Protein AF-K1UAE5-F1 (afdb_monomer_lite)

Secondary structure (DSSP, 8-sta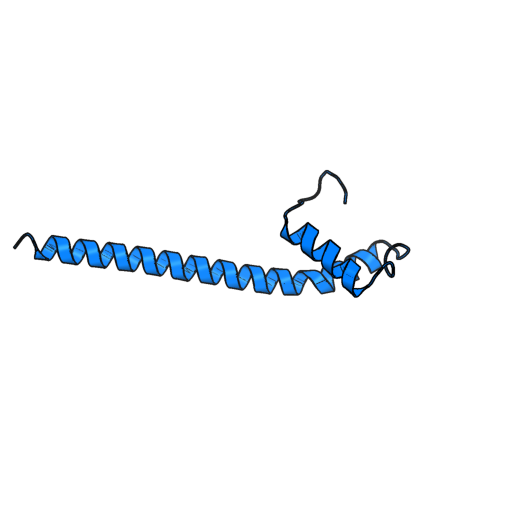te):
--SSS---HHHHHHHHHHHHHHGGGGTTS-HHHHHHHHHHHHHHHHHHHHHHHHHHHHHHHHHHHHHHHHHHHHHHHHT-

Sequence (80 aa):
MPEDVYKGVDIIEHAYNFYKINGGKFVNADEESRKSALVEYALPLNIDGLEKDLAKYRYRIRYLVQRKLASQERCGKADC

Radius of gyration: 22.59 Å; chains: 1; bounding box: 39×24×67 Å

Foldseek 3Di:
DDPPDDDDPLLVVLVVVLCVVCPCVCVPPDPVVNVVSSCVRSVVVVVVVVVVVVVVVVVVVVVVVVVVVVVVVVVVVVVD

pLDDT: mean 90.76, std 11.07, range [46.75, 98.12]

Organism: NCBI:txid408170

Structure (mmCIF, N/CA/C/O backbone):
data_AF-K1UAE5-F1
#
_entry.id   AF-K1UAE5-F1
#
loop_
_atom_site.group_PDB
_atom_site.id
_atom_site.type_symbol
_atom_site.label_atom_id
_atom_site.label_alt_id
_atom_site.label_comp_id
_atom_site.label_asym_id
_atom_site.label_entity_id
_atom_site.label_seq_id
_atom_site.pdbx_PDB_ins_code
_atom_site.Cartn_x
_atom_site.Cartn_y
_atom_site.Cartn_z
_atom_site.occupancy
_atom_site.B_iso_or_equiv
_atom_site.auth_seq_id
_atom_site.auth_comp_id
_atom_site.auth_asym_id
_atom_site.auth_atom_id
_atom_site.pdbx_PDB_model_num
ATOM 1 N N . MET A 1 1 ? -12.812 7.209 6.862 1.00 66.94 1 MET A N 1
ATOM 2 C CA . MET A 1 1 ? -11.683 8.121 6.577 1.00 66.94 1 MET A CA 1
ATOM 3 C C . MET A 1 1 ? -12.246 9.461 6.135 1.00 66.94 1 MET A C 1
ATOM 5 O O . MET A 1 1 ? -13.289 9.429 5.488 1.00 66.94 1 MET A O 1
ATOM 9 N N . PRO A 1 2 ? -11.600 10.588 6.483 1.00 75.06 2 PRO A N 1
ATOM 10 C CA . PRO A 1 2 ? -11.973 11.918 5.994 1.00 75.06 2 PRO A CA 1
ATOM 11 C C . PRO A 1 2 ? -12.010 11.995 4.461 1.00 75.06 2 PRO A C 1
ATOM 13 O O . PRO A 1 2 ? -11.491 11.110 3.776 1.00 75.06 2 PRO A O 1
ATOM 16 N N . GLU A 1 3 ? -12.651 13.020 3.900 1.00 77.88 3 GLU A N 1
ATOM 17 C CA . GLU A 1 3 ? -12.768 13.150 2.442 1.00 77.88 3 GLU A CA 1
ATOM 18 C C . GLU A 1 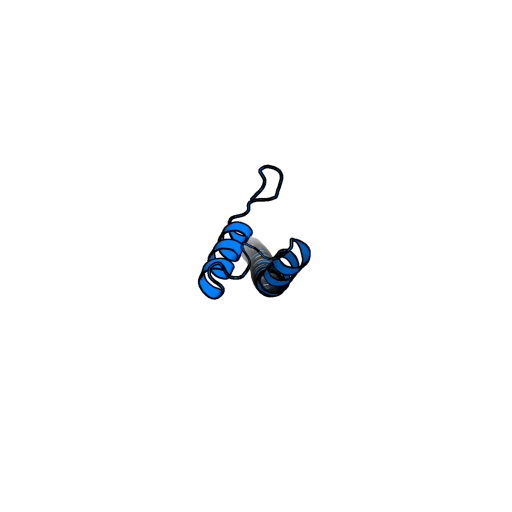3 ? -11.543 13.745 1.750 1.00 77.88 3 GLU A C 1
ATOM 20 O O . GLU A 1 3 ? -11.286 13.408 0.598 1.00 77.88 3 GLU A O 1
ATOM 25 N N . ASP A 1 4 ? -10.765 14.535 2.476 1.00 82.94 4 ASP A N 1
ATOM 26 C CA . ASP A 1 4 ? -9.618 15.329 2.034 1.00 82.94 4 ASP A CA 1
ATOM 27 C C . ASP A 1 4 ? -8.271 14.590 2.095 1.00 82.94 4 ASP A C 1
ATOM 29 O O . ASP A 1 4 ? -7.235 15.145 1.730 1.00 82.94 4 ASP A O 1
ATOM 33 N N . VAL A 1 5 ? -8.263 13.328 2.524 1.00 80.06 5 VAL A N 1
ATOM 34 C CA . VAL A 1 5 ? -7.045 12.507 2.555 1.00 80.06 5 VAL A CA 1
ATOM 35 C C . VAL A 1 5 ? -6.841 11.756 1.241 1.00 80.06 5 VAL A C 1
ATOM 37 O O . VAL A 1 5 ? -7.792 11.454 0.523 1.00 80.06 5 VAL A O 1
ATOM 40 N N . TYR A 1 6 ? -5.593 11.397 0.933 1.00 78.81 6 TYR A N 1
ATOM 41 C CA . TYR A 1 6 ? -5.295 10.453 -0.145 1.00 78.81 6 TYR A CA 1
ATOM 42 C C . TYR A 1 6 ? -5.959 9.093 0.142 1.00 78.81 6 TYR A C 1
ATOM 44 O O . TYR A 1 6 ? -5.780 8.525 1.220 1.00 78.81 6 TYR A O 1
ATOM 52 N N . LYS A 1 7 ? -6.729 8.574 -0.824 1.00 79.50 7 LYS A N 1
ATOM 53 C CA . LYS A 1 7 ? -7.511 7.324 -0.715 1.00 79.50 7 LYS A CA 1
ATOM 54 C C . LYS A 1 7 ? -7.110 6.295 -1.774 1.00 79.50 7 LYS A C 1
ATOM 56 O O . LYS A 1 7 ? -7.971 5.680 -2.401 1.00 79.50 7 LYS A O 1
ATOM 61 N N . GLY A 1 8 ? -5.810 6.145 -2.020 1.00 87.56 8 GLY A N 1
ATOM 62 C CA . GLY A 1 8 ? -5.314 5.069 -2.877 1.00 87.56 8 GLY A CA 1
ATOM 63 C C . GLY A 1 8 ? -5.794 3.691 -2.402 1.00 87.56 8 GLY A C 1
ATOM 64 O O . GLY A 1 8 ? -6.137 3.504 -1.230 1.00 87.56 8 GLY A O 1
ATOM 65 N N . VAL A 1 9 ? -5.845 2.729 -3.329 1.00 88.38 9 VAL A N 1
ATOM 66 C CA . VAL A 1 9 ? -6.281 1.349 -3.039 1.00 88.38 9 VAL A CA 1
ATOM 67 C C . VAL A 1 9 ? -5.422 0.725 -1.937 1.00 88.38 9 VAL A C 1
ATOM 69 O O . VAL A 1 9 ? -5.955 0.072 -1.046 1.00 88.38 9 VAL A O 1
ATOM 72 N N . ASP A 1 10 ? -4.123 1.018 -1.943 1.00 88.38 10 ASP A N 1
ATOM 73 C CA . ASP A 1 10 ? -3.140 0.614 -0.938 1.00 88.38 10 ASP A CA 1
ATOM 74 C C . ASP A 1 10 ? -3.538 1.042 0.484 1.00 88.38 10 ASP A C 1
ATOM 76 O O . ASP A 1 10 ? -3.521 0.239 1.415 1.00 88.38 10 ASP A O 1
ATOM 80 N N . ILE A 1 11 ? -3.981 2.288 0.657 1.00 90.19 11 ILE A N 1
ATOM 81 C CA . ILE A 1 11 ? -4.391 2.814 1.965 1.00 90.19 11 ILE A CA 1
ATOM 82 C C . ILE A 1 11 ? -5.681 2.150 2.460 1.00 90.19 11 ILE A C 1
ATOM 84 O O . ILE A 1 11 ? -5.804 1.835 3.648 1.00 90.19 11 ILE A O 1
ATOM 88 N N . ILE A 1 12 ? -6.642 1.923 1.560 1.00 91.50 12 ILE A N 1
ATOM 89 C CA . ILE A 1 12 ? -7.910 1.260 1.891 1.00 91.50 12 ILE A CA 1
ATOM 90 C C . ILE A 1 12 ? -7.657 -0.203 2.276 1.00 91.50 12 ILE A C 1
ATOM 92 O O . ILE A 1 12 ? -8.190 -0.673 3.284 1.00 91.50 12 ILE A O 1
ATOM 96 N N . GLU A 1 13 ? -6.823 -0.910 1.513 1.00 94.81 13 GLU A N 1
ATOM 97 C CA . GLU A 1 13 ? -6.458 -2.299 1.786 1.00 94.81 13 GLU A CA 1
ATOM 98 C C . GLU A 1 13 ? -5.714 -2.443 3.112 1.00 94.81 13 GLU A C 1
ATOM 100 O O . GLU A 1 13 ? -6.074 -3.310 3.910 1.00 94.81 13 GLU A O 1
ATOM 105 N N . HIS A 1 14 ? -4.744 -1.572 3.406 1.00 95.38 14 HIS A N 1
ATOM 106 C CA . HIS A 1 14 ? -4.034 -1.607 4.688 1.00 95.38 14 HIS A CA 1
ATOM 107 C C . HIS A 1 14 ? -4.967 -1.368 5.866 1.00 95.38 14 HIS A C 1
ATOM 109 O O . HIS A 1 14 ? -4.920 -2.123 6.834 1.00 95.38 14 HIS A O 1
ATOM 115 N N . ALA A 1 15 ? -5.859 -0.377 5.789 1.00 93.00 15 ALA A N 1
ATOM 116 C CA . ALA A 1 15 ? -6.830 -0.123 6.853 1.00 93.00 15 ALA A CA 1
ATOM 117 C C . ALA A 1 15 ? -7.777 -1.320 7.066 1.00 93.00 15 ALA A C 1
ATOM 119 O O . ALA A 1 15 ? -8.056 -1.707 8.204 1.00 93.00 15 ALA A O 1
ATOM 120 N N . TYR A 1 16 ? -8.243 -1.940 5.980 1.00 94.69 16 TYR A N 1
ATOM 121 C CA . TYR A 1 16 ? -9.111 -3.112 6.038 1.00 94.69 16 TYR A CA 1
ATOM 122 C C . TYR A 1 16 ? -8.395 -4.352 6.595 1.00 94.69 16 TYR A C 1
ATOM 124 O O . TYR A 1 16 ? -8.940 -5.048 7.454 1.00 94.69 16 TYR A O 1
ATOM 132 N N . ASN A 1 17 ? -7.162 -4.617 6.164 1.00 97.00 17 ASN A N 1
ATOM 133 C CA . ASN A 1 17 ? -6.362 -5.739 6.655 1.00 97.00 17 ASN A CA 1
ATOM 134 C C . ASN A 1 17 ? -5.940 -5.537 8.114 1.00 97.00 17 ASN A C 1
ATOM 136 O O . ASN A 1 17 ? -6.013 -6.473 8.911 1.00 97.00 17 ASN A O 1
ATOM 140 N N . PHE A 1 18 ? -5.601 -4.307 8.497 1.00 97.00 18 PHE A N 1
ATOM 141 C CA . PHE A 1 18 ? -5.348 -3.946 9.886 1.00 97.00 18 PHE A CA 1
ATOM 142 C C . PHE A 1 18 ? -6.565 -4.240 10.773 1.00 97.00 18 PHE A C 1
ATOM 144 O O . PHE A 1 18 ? -6.417 -4.852 11.835 1.00 97.00 18 PHE A O 1
ATOM 151 N N . TYR A 1 19 ? -7.771 -3.874 10.319 1.00 96.00 19 TYR A N 1
ATOM 152 C CA . TYR A 1 19 ? -9.021 -4.202 11.008 1.00 96.00 19 TYR A CA 1
ATOM 153 C C . TYR A 1 19 ? -9.276 -5.712 11.071 1.00 96.00 19 TYR A C 1
ATOM 155 O O . TYR A 1 19 ? -9.678 -6.212 12.114 1.00 96.00 19 TYR A O 1
ATOM 163 N N . LYS A 1 20 ? -9.002 -6.473 10.006 1.00 97.56 20 LYS A N 1
ATOM 164 C CA . LYS A 1 20 ? -9.138 -7.941 10.035 1.00 97.56 20 LYS A CA 1
ATOM 165 C C . LYS A 1 20 ? -8.259 -8.604 11.092 1.00 97.56 20 LYS A C 1
ATOM 167 O O . LYS A 1 20 ? -8.691 -9.571 11.709 1.00 97.56 20 LYS A O 1
ATOM 172 N N . ILE A 1 21 ? -7.042 -8.098 11.285 1.00 97.25 21 ILE A N 1
ATOM 173 C CA . ILE A 1 21 ? -6.074 -8.652 12.241 1.00 97.25 21 ILE A CA 1
ATOM 174 C C . ILE A 1 21 ? -6.435 -8.259 13.677 1.00 97.25 21 ILE A C 1
ATOM 176 O O . ILE A 1 21 ? -6.364 -9.083 14.584 1.00 97.25 21 ILE A O 1
ATOM 180 N N . ASN A 1 22 ? -6.823 -7.001 13.893 1.00 96.31 22 ASN A N 1
ATOM 181 C CA . ASN A 1 22 ? -6.984 -6.438 15.236 1.00 96.31 22 ASN A CA 1
ATOM 182 C C . ASN A 1 22 ? -8.445 -6.332 15.699 1.00 96.31 22 ASN A C 1
ATOM 184 O O . ASN A 1 22 ? -8.707 -5.989 16.854 1.00 96.31 22 ASN A O 1
ATOM 188 N N . GLY A 1 23 ? -9.406 -6.585 14.813 1.00 95.25 23 GLY A N 1
ATOM 189 C CA . GLY A 1 23 ? -10.821 -6.332 15.047 1.00 95.25 23 GLY A CA 1
ATOM 190 C C . GLY A 1 23 ? -11.090 -4.882 15.458 1.00 95.25 23 GLY A C 1
ATOM 191 O O . GLY A 1 23 ? -10.421 -3.938 15.036 1.00 95.25 23 GLY A O 1
ATOM 192 N N . GLY A 1 24 ? -12.067 -4.700 16.345 1.00 94.62 24 GLY A N 1
ATOM 193 C CA . GLY A 1 24 ? -12.437 -3.390 16.889 1.00 94.62 24 GLY A CA 1
ATOM 194 C C . GLY A 1 24 ? -11.491 -2.824 17.959 1.00 94.62 24 GLY A C 1
ATOM 195 O O . GLY A 1 24 ? -11.832 -1.809 18.561 1.00 94.62 24 GLY A O 1
ATOM 196 N N . LYS A 1 25 ? -10.328 -3.444 18.223 1.00 96.44 25 LYS A N 1
ATOM 197 C CA . LYS A 1 25 ? -9.445 -3.112 19.362 1.00 96.44 25 LYS A CA 1
ATOM 198 C C . LYS A 1 25 ? -9.097 -1.622 19.470 1.00 96.44 25 LYS A C 1
ATOM 200 O O . LYS A 1 25 ? -9.026 -1.094 20.572 1.00 96.44 25 LYS A O 1
ATOM 205 N N . PHE A 1 26 ? -8.904 -0.947 18.338 1.00 95.50 26 PHE A N 1
ATOM 206 C CA . PHE A 1 26 ? -8.465 0.453 18.290 1.00 95.50 26 PHE A CA 1
ATOM 207 C C . PHE A 1 26 ? -9.596 1.467 18.045 1.00 95.50 26 PHE A C 1
ATOM 209 O O . PHE A 1 26 ? -9.324 2.660 17.919 1.00 95.50 26 PHE A O 1
ATOM 216 N N . VAL A 1 27 ? -10.862 1.030 17.981 1.00 92.81 27 VAL A N 1
ATOM 217 C CA . VAL A 1 27 ? -12.010 1.920 17.704 1.00 92.81 27 VAL A CA 1
ATOM 218 C C . VAL A 1 27 ? -12.170 2.982 18.792 1.00 92.81 27 VAL A C 1
ATOM 220 O O . VAL A 1 27 ? -12.375 4.147 18.472 1.00 92.81 27 VAL A O 1
ATOM 223 N N . ASN A 1 28 ? -12.002 2.587 20.057 1.00 94.94 28 ASN A N 1
ATOM 224 C CA . ASN A 1 28 ? -12.118 3.480 21.216 1.00 94.94 28 ASN A CA 1
ATOM 225 C C . ASN A 1 28 ? -10.758 3.961 21.749 1.00 94.94 28 ASN A C 1
ATOM 227 O O . ASN A 1 28 ? -10.714 4.616 22.787 1.00 94.94 28 ASN A O 1
ATOM 231 N N . ALA A 1 29 ? -9.654 3.609 21.081 1.00 96.00 29 ALA A N 1
ATOM 232 C CA . ALA A 1 29 ? -8.343 4.137 21.441 1.00 96.00 29 ALA A CA 1
ATOM 233 C C . ALA A 1 29 ? -8.287 5.642 21.142 1.00 96.00 29 ALA A C 1
ATOM 235 O O . ALA A 1 29 ? -8.994 6.142 20.257 1.00 96.00 29 ALA A O 1
ATOM 236 N N . ASP A 1 30 ? -7.423 6.363 21.847 1.00 97.38 30 ASP A N 1
ATOM 237 C CA . ASP A 1 30 ? -7.109 7.737 21.483 1.00 97.38 30 ASP A CA 1
ATOM 238 C C . ASP A 1 30 ? -6.477 7.792 20.078 1.00 97.38 30 ASP A C 1
ATOM 240 O O . ASP A 1 30 ? -6.056 6.782 19.497 1.00 97.38 30 ASP A O 1
ATOM 244 N N . GLU A 1 31 ? -6.484 8.982 19.483 1.00 94.56 31 GLU A N 1
ATOM 245 C CA . GLU A 1 31 ? -6.010 9.169 18.115 1.00 94.56 31 GLU A CA 1
ATOM 246 C C . GLU A 1 31 ? -4.540 8.788 17.938 1.00 94.56 31 GLU A C 1
ATOM 248 O O . GLU A 1 31 ? -4.204 8.159 16.933 1.00 94.56 31 GLU A O 1
ATOM 253 N N . GLU A 1 32 ? -3.689 9.119 18.908 1.00 96.62 32 GLU A N 1
ATOM 254 C CA . GLU A 1 32 ? -2.255 8.862 18.847 1.00 96.62 32 GLU A CA 1
ATOM 255 C C . GLU A 1 32 ? -1.982 7.357 18.853 1.00 96.62 32 GLU A C 1
ATOM 257 O O . GLU A 1 32 ? -1.340 6.846 17.932 1.00 96.62 32 GLU A O 1
ATOM 262 N N . SER A 1 33 ? -2.575 6.621 19.794 1.00 96.69 33 SER A N 1
ATOM 263 C CA . SER A 1 33 ? -2.450 5.163 19.886 1.00 96.69 33 SER A CA 1
ATOM 264 C C . SER A 1 33 ? -2.979 4.447 18.641 1.00 96.69 33 SER A C 1
ATOM 266 O O . SER A 1 33 ? -2.334 3.537 18.113 1.00 96.69 33 SER A O 1
ATOM 268 N N . ARG A 1 34 ? -4.151 4.852 18.127 1.00 95.88 34 ARG A N 1
ATOM 269 C CA . ARG A 1 34 ? -4.728 4.265 16.904 1.00 95.88 34 ARG A CA 1
ATOM 270 C C . ARG A 1 34 ? -3.853 4.548 15.685 1.00 95.88 34 ARG A C 1
ATOM 272 O O . ARG A 1 34 ? -3.663 3.659 14.854 1.00 95.88 34 ARG A O 1
ATOM 279 N N . LYS A 1 35 ? -3.338 5.774 15.564 1.00 94.50 35 LYS A N 1
ATOM 280 C CA . LYS A 1 35 ? -2.476 6.180 14.453 1.00 94.50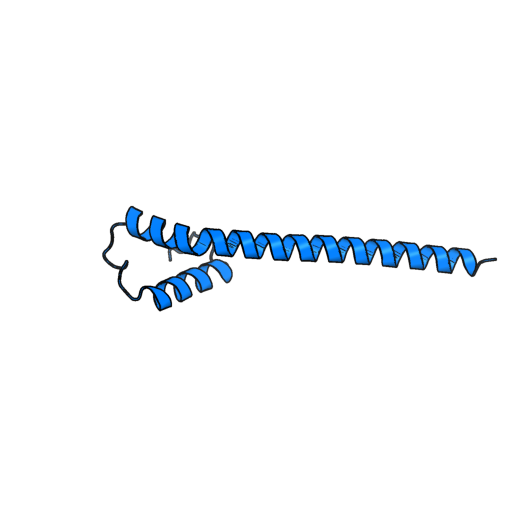 35 LYS A CA 1
ATOM 281 C C . LYS A 1 35 ? -1.135 5.458 14.506 1.00 94.50 35 LYS A C 1
ATOM 283 O O . LYS A 1 35 ? -0.735 4.926 13.477 1.00 94.50 35 LYS A O 1
ATOM 288 N N . SER A 1 36 ? -0.487 5.384 15.671 1.00 97.25 36 SER A N 1
ATOM 289 C CA . SER A 1 36 ? 0.788 4.673 15.830 1.00 97.25 36 SER A CA 1
ATOM 290 C C . SER A 1 36 ? 0.646 3.212 15.425 1.00 97.25 36 SER A C 1
ATOM 292 O O . SER A 1 36 ? 1.380 2.749 14.561 1.00 97.25 36 SER A O 1
ATOM 294 N N . ALA A 1 37 ? -0.385 2.520 15.921 1.00 97.50 37 ALA A N 1
ATOM 295 C CA . ALA A 1 37 ? -0.603 1.112 15.597 1.00 97.50 37 ALA A CA 1
ATOM 296 C C . ALA A 1 37 ? -0.847 0.869 14.096 1.00 97.50 37 ALA A C 1
ATOM 298 O O . ALA A 1 37 ? -0.322 -0.088 13.525 1.00 97.50 37 ALA A O 1
ATOM 299 N N . LEU A 1 38 ? -1.621 1.739 13.434 1.00 95.56 38 LEU A N 1
ATOM 300 C CA . LEU A 1 38 ? -1.845 1.635 11.991 1.00 95.56 38 LEU A CA 1
ATOM 301 C C . LEU A 1 38 ? -0.569 1.943 11.190 1.00 95.56 38 LEU A C 1
ATOM 303 O O . LEU A 1 38 ? -0.303 1.272 10.194 1.00 95.56 38 LEU A O 1
ATOM 307 N N . VAL A 1 39 ? 0.219 2.934 11.617 1.00 96.06 39 VAL A N 1
ATOM 308 C CA . VAL A 1 39 ? 1.489 3.308 10.976 1.00 96.06 39 VAL A CA 1
ATOM 309 C C . VAL A 1 39 ? 2.519 2.192 11.118 1.00 96.06 39 VAL A C 1
ATOM 311 O O . VAL A 1 39 ? 3.102 1.790 10.116 1.00 96.06 39 VAL A O 1
ATOM 314 N N . GLU A 1 40 ? 2.710 1.659 12.322 1.00 98.12 40 GLU A N 1
ATOM 315 C CA . GLU A 1 40 ? 3.630 0.548 12.597 1.00 98.12 40 GLU A CA 1
ATOM 316 C C . GLU A 1 40 ? 3.310 -0.682 11.741 1.00 98.12 40 GLU A C 1
ATOM 318 O O . GLU A 1 40 ? 4.216 -1.353 11.252 1.00 98.12 40 GLU A O 1
ATOM 323 N N . TYR A 1 41 ? 2.023 -0.943 11.504 1.00 97.69 41 TYR A N 1
ATOM 324 C CA . TYR A 1 41 ? 1.578 -2.007 10.613 1.00 97.69 41 TYR A CA 1
ATOM 325 C C . TYR A 1 41 ? 1.824 -1.697 9.126 1.00 97.69 41 TYR A C 1
ATOM 327 O O . TYR A 1 41 ? 2.389 -2.520 8.406 1.00 97.69 41 TYR A O 1
ATOM 335 N N . ALA A 1 42 ? 1.375 -0.536 8.642 1.00 96.75 42 ALA A N 1
ATOM 336 C CA . ALA A 1 42 ? 1.304 -0.252 7.207 1.00 96.75 42 ALA A CA 1
ATOM 337 C C . ALA A 1 42 ? 2.635 0.229 6.608 1.00 96.75 42 ALA A C 1
ATOM 339 O O . ALA A 1 42 ? 2.914 -0.023 5.435 1.00 96.75 42 ALA A O 1
ATOM 340 N N . LEU A 1 43 ? 3.470 0.918 7.391 1.00 96.88 43 LEU A N 1
ATOM 341 C CA . LEU A 1 43 ? 4.729 1.488 6.916 1.00 96.88 43 LEU A CA 1
ATOM 342 C C . LEU A 1 43 ? 5.690 0.445 6.315 1.00 96.88 43 LEU A C 1
ATOM 344 O O . LEU A 1 43 ? 6.143 0.671 5.191 1.00 96.88 43 LEU A O 1
ATOM 348 N N . PRO A 1 44 ? 5.990 -0.697 6.968 1.00 97.81 44 PRO A N 1
ATOM 349 C CA . PRO A 1 44 ? 6.877 -1.698 6.373 1.00 97.81 44 PRO A CA 1
ATOM 350 C C . PRO A 1 44 ? 6.307 -2.316 5.086 1.00 97.81 44 PRO A C 1
ATOM 352 O O . PRO A 1 44 ? 7.065 -2.569 4.152 1.00 97.81 44 PRO A O 1
ATOM 355 N N . LEU A 1 45 ? 4.984 -2.505 4.996 1.00 97.06 45 LEU A N 1
ATOM 356 C CA . LEU A 1 45 ? 4.327 -3.025 3.789 1.00 97.06 45 LEU A CA 1
ATOM 357 C C . LEU A 1 45 ? 4.457 -2.054 2.612 1.00 97.06 45 LEU A C 1
ATOM 359 O O . LEU A 1 45 ? 4.719 -2.468 1.484 1.00 97.06 45 LEU A O 1
ATOM 363 N N . ASN A 1 46 ? 4.308 -0.758 2.884 1.00 95.88 46 ASN A N 1
ATOM 364 C CA . ASN A 1 46 ? 4.488 0.282 1.878 1.00 95.88 46 ASN A CA 1
ATOM 365 C C . ASN A 1 46 ? 5.932 0.359 1.388 1.00 95.88 46 ASN A C 1
ATOM 367 O O . ASN A 1 46 ? 6.150 0.485 0.187 1.00 95.88 46 ASN A O 1
ATOM 371 N N . ILE A 1 47 ? 6.911 0.261 2.292 1.00 96.94 47 ILE A N 1
ATOM 372 C CA . ILE A 1 47 ? 8.330 0.261 1.916 1.00 96.94 47 ILE A CA 1
ATOM 373 C C . ILE A 1 47 ? 8.628 -0.922 0.986 1.00 96.94 47 ILE A C 1
ATOM 375 O O . ILE A 1 47 ? 9.135 -0.708 -0.112 1.00 96.94 47 ILE A O 1
ATOM 379 N N . ASP A 1 48 ? 8.238 -2.141 1.363 1.00 97.31 48 ASP A N 1
ATOM 380 C CA . ASP A 1 48 ? 8.457 -3.344 0.546 1.00 97.31 48 ASP A CA 1
ATOM 381 C C . ASP A 1 48 ? 7.740 -3.270 -0.818 1.00 97.31 48 ASP A C 1
ATOM 383 O O . ASP A 1 48 ? 8.315 -3.606 -1.857 1.00 97.31 48 ASP A O 1
ATOM 387 N N . GLY A 1 49 ? 6.500 -2.770 -0.845 1.00 95.12 49 GLY A N 1
ATOM 388 C CA . GLY A 1 49 ? 5.757 -2.544 -2.086 1.00 95.12 49 GLY A CA 1
ATOM 389 C C . GLY A 1 49 ? 6.464 -1.556 -3.018 1.00 95.12 49 GLY A C 1
ATOM 390 O O . GLY A 1 49 ? 6.685 -1.855 -4.194 1.00 95.12 49 GLY A O 1
ATOM 391 N N . LEU A 1 50 ? 6.894 -0.412 -2.480 1.00 95.56 50 LEU A N 1
ATOM 392 C CA . LEU A 1 50 ? 7.617 0.610 -3.237 1.00 95.56 50 LEU A CA 1
ATOM 393 C C . LEU A 1 50 ? 8.964 0.096 -3.755 1.00 95.56 50 LEU A C 1
ATOM 395 O O . LEU A 1 50 ? 9.310 0.352 -4.909 1.00 95.56 50 LEU A O 1
ATOM 399 N N . GLU A 1 51 ? 9.718 -0.655 -2.952 1.00 97.81 51 GLU A N 1
ATOM 400 C CA . GLU A 1 51 ? 10.983 -1.259 -3.381 1.00 97.81 51 GLU A CA 1
ATOM 401 C C . GLU A 1 51 ? 10.781 -2.216 -4.565 1.00 97.81 51 GLU A C 1
ATOM 403 O O . GLU A 1 51 ? 11.506 -2.136 -5.567 1.00 97.81 51 GLU A O 1
ATOM 408 N N . LYS A 1 52 ? 9.757 -3.076 -4.501 1.00 97.38 52 LYS A N 1
ATOM 409 C CA . LYS A 1 52 ? 9.395 -4.002 -5.587 1.00 97.38 52 LYS A CA 1
ATOM 410 C C . LYS A 1 52 ? 8.985 -3.263 -6.856 1.00 97.38 52 LYS A C 1
ATOM 412 O O . LYS A 1 52 ? 9.452 -3.608 -7.949 1.00 97.38 52 LYS A O 1
ATOM 417 N N . ASP A 1 53 ? 8.155 -2.235 -6.730 1.00 95.94 53 ASP A N 1
ATOM 418 C CA . ASP A 1 53 ? 7.688 -1.451 -7.870 1.00 95.94 53 ASP A CA 1
ATOM 419 C C . ASP A 1 53 ? 8.835 -0.692 -8.540 1.00 95.94 53 ASP A C 1
ATOM 421 O O . ASP A 1 53 ? 9.006 -0.764 -9.763 1.00 95.94 53 ASP A O 1
ATOM 425 N N . LEU A 1 54 ? 9.697 -0.040 -7.758 1.00 97.69 54 LEU A N 1
ATOM 426 C CA . LEU A 1 54 ? 10.879 0.647 -8.279 1.00 97.69 54 LEU A CA 1
ATOM 427 C C . LEU A 1 54 ? 11.836 -0.324 -8.983 1.00 97.69 54 LEU A C 1
ATOM 429 O O . LEU A 1 54 ? 12.348 -0.015 -10.066 1.00 97.69 54 LEU A O 1
ATOM 433 N N . ALA A 1 55 ? 12.044 -1.523 -8.434 1.00 97.69 55 ALA A N 1
ATOM 434 C CA . ALA A 1 55 ? 12.853 -2.557 -9.074 1.00 97.69 55 ALA A CA 1
ATOM 435 C C . ALA A 1 55 ? 12.261 -2.998 -10.424 1.00 97.69 55 ALA A C 1
ATOM 437 O O . ALA A 1 55 ? 12.991 -3.115 -11.417 1.00 97.69 55 ALA A O 1
ATOM 438 N N . LYS A 1 56 ? 10.936 -3.174 -10.498 1.00 97.50 56 LYS A N 1
ATOM 439 C CA . LYS A 1 56 ? 10.219 -3.515 -11.735 1.00 97.50 56 LYS A CA 1
ATOM 440 C C . LYS A 1 56 ? 10.398 -2.440 -12.802 1.00 97.50 56 LYS A C 1
ATOM 442 O O . LYS A 1 56 ? 10.719 -2.773 -13.947 1.00 97.50 56 LYS A O 1
ATOM 447 N N . TYR A 1 57 ? 10.254 -1.164 -12.445 1.00 97.38 57 TYR A N 1
ATOM 448 C CA . TYR A 1 57 ? 10.500 -0.060 -13.376 1.00 97.38 57 TYR A CA 1
ATOM 449 C C . TYR A 1 57 ? 11.951 -0.033 -13.853 1.00 97.38 57 TYR A C 1
ATOM 451 O O . TYR A 1 57 ? 12.199 0.053 -15.058 1.00 97.38 57 TYR A O 1
ATOM 459 N N . ARG A 1 58 ? 12.917 -0.195 -12.943 1.00 96.56 58 ARG A N 1
ATOM 460 C CA . ARG A 1 58 ? 14.345 -0.241 -13.285 1.00 96.56 58 ARG A CA 1
ATOM 461 C C . ARG A 1 58 ? 14.658 -1.363 -14.274 1.00 96.56 58 ARG A C 1
ATOM 463 O O . ARG A 1 58 ? 15.350 -1.132 -15.268 1.00 96.56 58 ARG A O 1
ATOM 470 N N . TYR A 1 59 ? 14.133 -2.563 -14.033 1.00 97.12 59 TYR A N 1
ATOM 471 C CA . TYR A 1 59 ? 14.288 -3.689 -14.949 1.00 97.12 59 TYR A CA 1
ATOM 472 C C . TYR A 1 59 ? 13.624 -3.409 -16.302 1.00 97.12 59 TYR A C 1
ATOM 474 O O . TYR A 1 59 ? 14.247 -3.605 -17.346 1.00 97.12 59 TYR A O 1
ATOM 482 N N . ARG A 1 60 ? 12.390 -2.889 -16.300 1.00 97.50 60 ARG A N 1
ATOM 483 C CA . ARG A 1 60 ? 11.642 -2.577 -17.523 1.00 97.50 60 ARG A CA 1
ATOM 484 C C . ARG A 1 60 ? 12.371 -1.555 -18.386 1.00 97.50 60 ARG A C 1
ATOM 486 O O . ARG A 1 60 ? 12.504 -1.782 -19.584 1.00 97.50 60 ARG A O 1
ATOM 493 N N . ILE A 1 61 ? 12.873 -0.471 -17.800 1.00 96.88 61 ILE A N 1
ATOM 494 C CA . ILE A 1 61 ? 13.639 0.551 -18.522 1.00 96.88 61 ILE A CA 1
ATOM 495 C C . ILE A 1 61 ? 14.897 -0.070 -19.129 1.00 96.88 61 ILE A C 1
ATOM 497 O O . ILE A 1 61 ? 15.129 0.082 -20.327 1.00 96.88 61 ILE A O 1
ATOM 501 N N . ARG A 1 62 ? 15.672 -0.835 -18.346 1.00 96.88 62 ARG A N 1
ATOM 502 C CA . ARG A 1 62 ? 16.874 -1.519 -18.849 1.00 96.88 62 ARG A CA 1
ATOM 503 C C . ARG A 1 62 ? 16.545 -2.432 -20.028 1.00 96.88 62 ARG A C 1
ATOM 505 O O . ARG A 1 62 ? 17.214 -2.354 -21.052 1.00 96.88 62 ARG A O 1
ATOM 512 N N . TYR A 1 63 ? 15.512 -3.259 -19.899 1.00 97.25 63 TYR A N 1
ATOM 513 C CA . TYR A 1 63 ? 15.057 -4.142 -20.970 1.00 97.25 63 TYR A CA 1
ATOM 514 C C . TYR A 1 63 ? 14.694 -3.356 -22.238 1.00 97.25 63 TYR A C 1
ATOM 516 O O . TYR A 1 63 ? 15.136 -3.707 -23.330 1.00 97.25 63 TYR A O 1
ATOM 524 N N . LEU A 1 64 ? 13.928 -2.268 -22.101 1.00 97.00 64 LEU A N 1
ATOM 525 C CA . LEU A 1 64 ? 13.520 -1.436 -23.234 1.00 97.00 64 LEU A CA 1
ATOM 526 C C . LEU A 1 64 ? 14.720 -0.788 -23.936 1.00 97.00 64 LEU A C 1
ATOM 528 O O . LEU A 1 64 ? 14.763 -0.777 -25.167 1.00 97.00 64 LEU A O 1
ATOM 532 N N . VAL A 1 65 ? 15.705 -0.301 -23.175 1.00 96.62 65 VAL A N 1
ATOM 533 C CA . VAL A 1 65 ? 16.945 0.271 -23.721 1.00 96.62 65 VAL A CA 1
ATOM 534 C C . VAL A 1 65 ? 17.739 -0.789 -24.484 1.00 96.62 65 VAL A C 1
ATOM 536 O O . VAL A 1 65 ? 18.064 -0.573 -25.648 1.00 96.62 65 VAL A O 1
ATOM 539 N N . GLN A 1 66 ? 17.982 -1.956 -23.881 1.00 96.88 66 GLN A N 1
ATOM 540 C CA . GLN A 1 66 ? 18.723 -3.046 -24.527 1.00 96.88 66 GLN A CA 1
ATOM 541 C C . GLN A 1 66 ? 18.036 -3.522 -25.811 1.00 96.88 66 GLN A C 1
ATOM 543 O O . GLN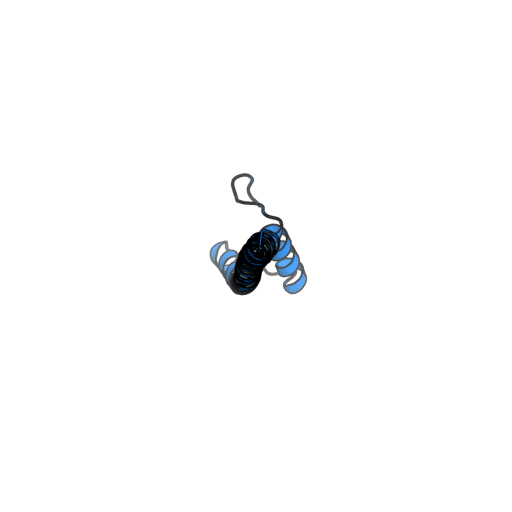 A 1 66 ? 18.678 -3.714 -26.841 1.00 96.88 66 GLN A O 1
ATOM 548 N N . ARG A 1 67 ? 16.702 -3.628 -25.789 1.00 96.19 67 AR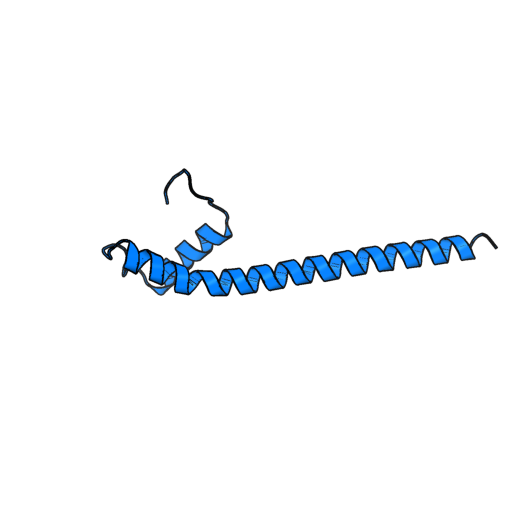G A N 1
ATOM 549 C CA . ARG A 1 67 ? 15.916 -3.989 -26.972 1.00 96.19 67 ARG A CA 1
ATOM 550 C C . ARG A 1 67 ? 16.054 -2.960 -28.096 1.00 96.19 67 ARG A C 1
ATOM 552 O O . ARG A 1 67 ? 16.118 -3.348 -29.260 1.00 96.19 67 ARG A O 1
ATOM 559 N N . LYS A 1 68 ? 16.086 -1.665 -27.763 1.00 95.31 68 LYS A N 1
ATOM 560 C CA . LYS A 1 68 ? 16.264 -0.584 -28.742 1.00 95.31 68 LYS A CA 1
ATOM 561 C C . LYS A 1 68 ? 17.655 -0.635 -29.378 1.00 95.31 68 LYS A C 1
ATOM 563 O O . LYS A 1 68 ? 17.737 -0.609 -30.602 1.00 95.31 68 LYS A O 1
ATOM 568 N N . LEU A 1 69 ? 18.709 -0.793 -28.576 1.00 93.38 69 LEU A N 1
ATOM 569 C CA . LEU A 1 69 ? 20.090 -0.902 -29.066 1.00 93.38 69 LEU A CA 1
ATOM 570 C C . LEU A 1 69 ? 20.267 -2.110 -29.999 1.00 93.38 69 LEU A C 1
ATOM 572 O O . LEU A 1 69 ? 20.694 -1.950 -31.139 1.00 93.38 69 LEU A O 1
ATOM 576 N N . ALA A 1 70 ? 19.802 -3.295 -29.590 1.00 92.06 70 ALA A N 1
ATOM 577 C CA . ALA A 1 70 ? 19.870 -4.505 -30.416 1.00 92.06 70 ALA A CA 1
ATOM 578 C C . ALA A 1 70 ? 19.060 -4.408 -31.728 1.00 92.06 70 ALA A C 1
ATOM 580 O O . ALA A 1 70 ? 19.311 -5.133 -32.692 1.00 92.06 70 ALA A O 1
ATOM 581 N N . SER A 1 71 ? 18.033 -3.554 -31.779 1.00 88.94 71 SER A N 1
ATOM 582 C CA . SER A 1 71 ? 17.313 -3.260 -33.023 1.00 88.94 71 SER A CA 1
ATOM 583 C C . SER A 1 71 ? 18.140 -2.381 -33.963 1.00 88.94 71 SER A C 1
ATOM 585 O O . SER A 1 71 ? 18.140 -2.625 -35.165 1.00 88.94 71 SER A O 1
ATOM 587 N N . GLN A 1 72 ? 18.844 -1.380 -33.430 1.00 85.62 72 GLN A N 1
ATOM 588 C CA . GLN A 1 72 ? 19.690 -0.476 -34.215 1.00 85.62 72 GLN A CA 1
ATOM 589 C C . GLN A 1 72 ? 20.910 -1.202 -34.794 1.00 85.62 72 GLN A C 1
ATOM 591 O O . GLN A 1 72 ? 21.214 -1.028 -35.969 1.00 85.62 72 GLN A O 1
ATOM 596 N N . GLU A 1 73 ? 21.546 -2.081 -34.017 1.00 83.56 73 GLU A N 1
ATOM 597 C CA . GLU A 1 73 ? 22.672 -2.903 -34.486 1.00 83.56 73 GLU A CA 1
ATOM 598 C C . GLU A 1 73 ? 22.283 -3.861 -35.618 1.00 83.56 73 GLU A C 1
ATOM 600 O O . GLU A 1 73 ? 23.074 -4.105 -36.525 1.00 83.56 73 GLU A O 1
ATOM 605 N N . ARG A 1 74 ? 21.061 -4.410 -35.584 1.00 76.25 74 ARG A N 1
ATOM 606 C CA . ARG A 1 74 ? 20.544 -5.251 -36.673 1.00 76.25 74 ARG A CA 1
ATOM 607 C C . ARG A 1 74 ? 20.257 -4.449 -37.934 1.00 76.25 74 ARG A C 1
ATOM 609 O O . ARG A 1 74 ? 20.577 -4.931 -39.011 1.00 76.25 74 ARG A O 1
ATOM 616 N N . CYS A 1 75 ? 19.702 -3.246 -37.799 1.00 70.31 75 CYS A N 1
ATOM 617 C CA . CYS A 1 75 ? 19.463 -2.362 -38.940 1.00 70.31 75 CYS A CA 1
ATOM 618 C C . CYS A 1 75 ? 20.788 -1.961 -39.605 1.00 70.31 75 CYS A C 1
ATOM 620 O O . CYS A 1 75 ? 20.958 -2.167 -40.797 1.00 70.31 75 CYS A O 1
ATOM 622 N N . GLY A 1 76 ? 21.777 -1.528 -38.814 1.00 65.06 76 GLY A N 1
ATOM 623 C CA . GLY A 1 76 ? 23.090 -1.130 -39.333 1.00 65.06 76 GLY A CA 1
ATOM 624 C C . GLY A 1 76 ? 23.921 -2.267 -39.944 1.00 65.06 76 GLY A C 1
ATOM 625 O O . GLY A 1 76 ? 24.878 -1.990 -40.653 1.00 65.06 76 GLY A O 1
ATOM 626 N N . LYS A 1 77 ? 23.576 -3.536 -39.685 1.00 60.84 77 LYS A N 1
ATOM 627 C CA . LYS A 1 77 ? 24.178 -4.707 -40.352 1.00 60.84 77 LYS A CA 1
ATOM 628 C C . LYS A 1 77 ? 23.426 -5.152 -41.608 1.00 60.84 77 LYS A C 1
ATOM 630 O O . LYS A 1 77 ? 23.999 -5.901 -42.388 1.00 60.84 77 LYS A O 1
ATOM 635 N N . ALA A 1 78 ? 22.160 -4.766 -41.764 1.00 59.50 78 ALA A N 1
ATOM 636 C CA . ALA A 1 78 ? 21.341 -5.118 -42.924 1.00 59.50 78 ALA A CA 1
ATOM 637 C C . ALA A 1 78 ? 21.536 -4.149 -44.106 1.00 59.50 78 ALA A C 1
ATOM 639 O O . ALA A 1 78 ? 21.182 -4.501 -45.226 1.00 59.50 78 ALA A O 1
ATOM 640 N N . ASP A 1 79 ? 22.123 -2.974 -43.855 1.00 54.47 79 ASP A N 1
ATOM 641 C 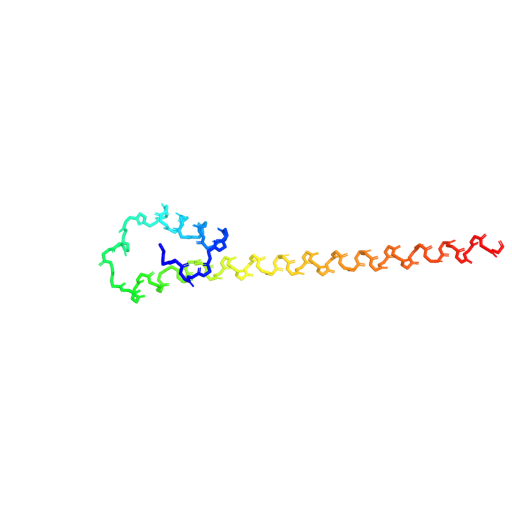CA . ASP A 1 79 ? 22.439 -1.946 -44.857 1.00 54.47 79 ASP A CA 1
ATOM 642 C C . ASP A 1 79 ? 23.883 -2.055 -45.427 1.00 54.47 79 ASP A C 1
ATOM 644 O O . ASP A 1 79 ? 24.387 -1.089 -46.004 1.00 54.47 79 ASP A O 1
ATOM 648 N N . CYS A 1 80 ? 24.551 -3.213 -45.278 1.00 46.75 80 CYS A N 1
ATOM 649 C CA . CYS A 1 80 ? 25.867 -3.533 -45.864 1.00 46.75 80 CYS A CA 1
ATOM 650 C C . CYS A 1 80 ? 25.785 -4.686 -46.871 1.00 46.75 80 CYS A C 1
ATOM 652 O O . CYS A 1 80 ? 25.114 -5.695 -46.552 1.00 46.75 80 CYS A O 1
#